Protein AF-A0A7S1A186-F1 (afdb_monomer_lite)

Foldseek 3Di:
DLVVLPPPVNCVVCVVLVHHSVLLSVLVCLLDDVNPPDDDPVSVVVSVVVSSDPDPSVVVSVVSNVVVVVVVVVVVVVVVVVVVVVVVVVVVVVVVVVVVVVVVVVPPPPDDDDDDDDD

Secondary structure (DSSP, 8-state):
-HHHHTSHHHHHHHHHTT--HHHHHHHHHTT--S-SS---HHHHHHHHHHHTSSS-HHHHHHHHHHHHHHHHHHHHHHHHHHHHHHHHHHHHHHHHHHHHHHHTTSSSSS---------

Structure (mmCIF, N/CA/C/O backbone):
data_AF-A0A7S1A186-F1
#
_entry.id   AF-A0A7S1A186-F1
#
loop_
_atom_site.group_PDB
_atom_site.id
_atom_site.type_symbol
_atom_site.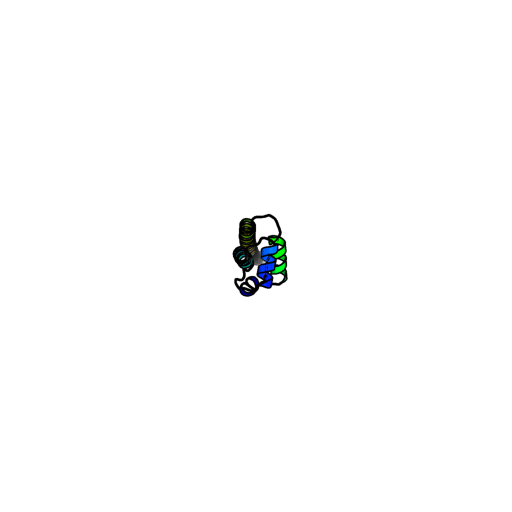label_atom_id
_atom_site.label_alt_id
_atom_site.label_comp_id
_atom_site.label_asym_id
_atom_site.label_entity_id
_atom_site.label_seq_id
_atom_site.pdbx_PDB_ins_code
_atom_site.Cartn_x
_atom_site.Cartn_y
_atom_site.Cartn_z
_atom_site.occupancy
_atom_site.B_iso_or_equiv
_atom_site.auth_seq_id
_atom_site.auth_comp_id
_atom_site.auth_asym_id
_atom_site.auth_atom_id
_atom_site.pdbx_PDB_model_num
ATOM 1 N N . PHE A 1 1 ? -10.646 -12.720 10.329 1.00 70.56 1 PHE A N 1
ATOM 2 C CA . PHE A 1 1 ? -10.367 -12.206 11.697 1.00 70.56 1 PHE A CA 1
ATOM 3 C C . PHE A 1 1 ? -11.574 -11.516 12.360 1.00 70.56 1 PHE A C 1
ATOM 5 O O . PHE A 1 1 ? -11.668 -11.521 13.581 1.00 70.56 1 PHE A O 1
ATOM 12 N N . GLU A 1 2 ? -12.501 -10.931 11.595 1.00 72.19 2 GLU A N 1
ATOM 13 C CA . GLU A 1 2 ? -13.630 -10.129 12.102 1.00 72.19 2 GLU A CA 1
ATOM 14 C C . GLU A 1 2 ? -14.492 -10.859 13.156 1.00 72.19 2 GLU A C 1
ATOM 16 O O . GLU A 1 2 ? -14.761 -10.331 14.234 1.00 72.19 2 GLU A O 1
ATOM 21 N N . SER A 1 3 ? -14.814 -12.137 12.916 1.00 77.50 3 SER A N 1
ATOM 22 C CA . SER A 1 3 ? -15.553 -12.996 13.858 1.00 77.50 3 SER A CA 1
ATOM 23 C C . SER A 1 3 ? -14.830 -13.240 15.189 1.00 77.50 3 SER A C 1
ATOM 25 O O . SER A 1 3 ? -15.471 -13.509 16.203 1.00 77.50 3 SER A O 1
ATOM 27 N N . PHE A 1 4 ? -13.500 -13.136 15.207 1.00 78.31 4 PHE A N 1
ATOM 28 C CA . PHE A 1 4 ? 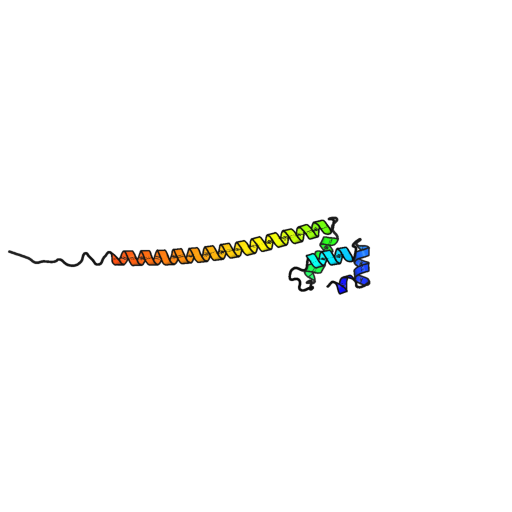-12.690 -13.270 16.416 1.00 78.31 4 PHE A CA 1
ATOM 29 C C . PHE A 1 4 ? -12.714 -11.987 17.258 1.00 78.31 4 PHE A C 1
ATOM 31 O O . PHE A 1 4 ? -12.651 -12.059 18.481 1.00 78.31 4 PHE A O 1
ATOM 38 N N . MET A 1 5 ? -12.870 -10.817 16.632 1.00 77.25 5 MET A N 1
ATOM 39 C CA . MET A 1 5 ? -12.890 -9.520 17.327 1.00 77.25 5 MET A CA 1
ATOM 40 C C . MET A 1 5 ? -14.191 -9.266 18.085 1.00 77.25 5 MET A C 1
ATOM 42 O O . MET A 1 5 ? -14.179 -8.631 19.136 1.00 77.25 5 MET A O 1
ATOM 46 N N . VAL A 1 6 ? -15.296 -9.833 17.600 1.00 80.50 6 VAL A N 1
ATOM 47 C CA . VAL A 1 6 ? -16.587 -9.845 18.307 1.00 80.50 6 VAL A CA 1
ATOM 48 C C . VAL A 1 6 ? -16.684 -10.945 19.370 1.00 80.50 6 VAL A C 1
ATOM 50 O O . VAL A 1 6 ? -17.675 -11.006 20.099 1.00 80.50 6 VAL A O 1
ATOM 53 N N . ALA A 1 7 ? -15.672 -11.814 19.503 1.00 85.81 7 ALA A N 1
ATOM 54 C CA . ALA A 1 7 ? -15.662 -12.820 20.557 1.00 85.81 7 ALA A CA 1
ATOM 55 C C . ALA A 1 7 ? -15.650 -12.129 21.936 1.00 85.81 7 ALA A C 1
ATOM 57 O O . ALA A 1 7 ? -14.837 -11.226 22.153 1.00 85.81 7 ALA A O 1
ATOM 58 N N . PRO A 1 8 ? -16.481 -12.563 22.905 1.00 82.69 8 PRO A N 1
ATOM 59 C CA . PRO A 1 8 ? -16.692 -11.829 24.156 1.00 82.69 8 PRO A CA 1
ATOM 60 C C . PRO A 1 8 ? -15.406 -11.507 24.929 1.00 82.69 8 PRO A C 1
ATOM 62 O O . PRO A 1 8 ? -15.282 -10.432 25.507 1.00 82.69 8 PRO A O 1
ATOM 65 N N . GLY A 1 9 ? -14.431 -12.422 24.918 1.00 84.56 9 GLY A N 1
ATOM 66 C CA . GLY A 1 9 ? -13.142 -12.215 25.581 1.00 84.56 9 GLY A CA 1
ATOM 67 C C . GLY A 1 9 ? -12.275 -11.147 24.909 1.00 84.56 9 GLY A C 1
ATOM 68 O O . GLY A 1 9 ? -11.637 -10.360 25.598 1.00 84.56 9 GLY A O 1
ATOM 69 N N . VAL A 1 10 ? -12.280 -11.083 23.577 1.00 81.62 10 VAL A N 1
ATOM 70 C CA . VAL A 1 10 ? -11.494 -10.111 22.799 1.00 81.62 10 VAL A CA 1
ATOM 71 C C . VAL A 1 10 ? -12.144 -8.731 22.862 1.00 81.62 10 VAL A C 1
ATOM 73 O O . VAL A 1 10 ? -11.469 -7.745 23.151 1.00 81.62 10 VAL A O 1
ATOM 76 N N . ALA A 1 11 ? -13.469 -8.674 22.715 1.00 81.00 11 ALA A N 1
ATOM 77 C CA . ALA A 1 11 ? -14.244 -7.448 22.868 1.00 81.00 11 ALA A CA 1
ATOM 78 C C . ALA A 1 11 ? -14.056 -6.813 24.258 1.00 81.00 11 ALA A C 1
ATOM 80 O O . ALA A 1 11 ? -13.883 -5.601 24.371 1.00 81.00 11 ALA A O 1
ATOM 81 N N . ALA A 1 12 ? -14.016 -7.625 25.323 1.00 82.62 12 ALA A N 1
ATOM 82 C CA . ALA A 1 12 ? -13.743 -7.139 26.674 1.00 82.62 12 ALA A CA 1
ATOM 83 C C . ALA A 1 12 ? -12.332 -6.541 26.810 1.00 82.62 12 ALA A C 1
ATOM 85 O O . ALA A 1 12 ? -12.159 -5.523 27.478 1.00 82.62 12 ALA A O 1
ATOM 86 N N . ILE A 1 13 ? -11.330 -7.139 26.160 1.00 80.12 13 ILE A N 1
ATOM 87 C CA . ILE A 1 13 ? -9.961 -6.612 26.143 1.00 80.12 13 ILE A CA 1
ATOM 88 C C . ILE A 1 13 ? -9.925 -5.253 25.432 1.00 80.12 13 ILE A C 1
ATOM 90 O O . ILE A 1 13 ? -9.370 -4.301 25.976 1.00 80.12 13 ILE A O 1
ATOM 94 N N . PHE A 1 14 ? -10.560 -5.124 24.267 1.00 78.12 14 PHE A N 1
ATOM 95 C CA . PHE A 1 14 ? -10.649 -3.844 23.556 1.00 78.12 14 PHE A CA 1
ATOM 96 C C . PHE A 1 14 ? -11.374 -2.770 24.369 1.00 78.12 14 PHE A C 1
ATOM 98 O O . PHE A 1 14 ? -10.863 -1.656 24.481 1.00 78.12 14 PHE A O 1
ATOM 105 N N . ALA A 1 15 ? -12.461 -3.126 25.056 1.00 78.06 15 ALA A N 1
ATOM 106 C CA . ALA A 1 15 ? -13.153 -2.214 25.962 1.00 78.06 15 ALA A CA 1
ATOM 107 C C . ALA A 1 15 ? -12.252 -1.730 27.116 1.00 78.06 15 ALA A C 1
ATOM 109 O O . ALA A 1 15 ? -12.272 -0.549 27.459 1.00 78.06 15 ALA A O 1
ATOM 110 N N . VAL A 1 16 ? -11.410 -2.606 27.683 1.00 79.62 16 VAL A N 1
ATOM 111 C CA . VAL A 1 16 ? -10.405 -2.232 28.703 1.00 79.62 16 VAL A CA 1
ATOM 112 C C . VAL A 1 16 ? -9.364 -1.255 28.145 1.00 79.62 16 VAL A C 1
ATOM 114 O O . VAL A 1 16 ? -8.882 -0.388 28.874 1.00 79.62 16 VAL A O 1
ATOM 117 N N . PHE A 1 17 ? -9.044 -1.353 26.856 1.00 72.06 17 PHE A N 1
ATOM 118 C CA . PHE A 1 17 ? -8.165 -0.413 26.158 1.00 72.06 17 PHE A CA 1
ATOM 119 C C . PHE A 1 17 ? -8.884 0.843 25.636 1.00 72.06 17 PHE A C 1
ATOM 121 O O . PHE A 1 17 ? -8.238 1.690 25.023 1.00 72.06 17 PHE A O 1
ATOM 128 N N . GLY A 1 18 ? -10.185 1.002 25.907 1.00 72.75 18 GLY A N 1
ATOM 129 C CA . GLY A 1 18 ? -10.979 2.148 25.455 1.00 72.75 18 GLY A CA 1
ATOM 130 C C . GLY A 1 18 ? -11.274 2.142 23.954 1.00 72.75 18 GLY A C 1
ATOM 131 O O . GLY A 1 18 ? -11.542 3.194 23.381 1.00 72.75 18 GLY A O 1
ATOM 132 N N . LEU A 1 19 ? -11.195 0.973 23.321 1.00 73.81 19 LEU A N 1
ATOM 133 C CA . LEU A 1 19 ? -11.454 0.778 21.902 1.00 73.81 19 LEU A CA 1
ATOM 134 C C . LEU A 1 19 ? -12.863 0.225 21.719 1.00 73.81 19 LEU A C 1
ATOM 136 O O . LEU A 1 19 ? -13.237 -0.757 22.366 1.00 73.81 19 LEU A O 1
ATOM 140 N N . ASP A 1 20 ? -13.627 0.837 20.819 1.00 75.81 20 ASP A N 1
ATOM 141 C CA . ASP A 1 20 ? -14.891 0.263 20.385 1.00 75.81 20 ASP A CA 1
ATOM 142 C C . ASP A 1 20 ? -14.647 -0.885 19.400 1.00 75.81 20 ASP A C 1
ATOM 144 O O . ASP A 1 20 ? -13.715 -0.856 18.588 1.00 75.81 20 ASP A O 1
ATOM 148 N N . VAL A 1 21 ? -15.495 -1.910 19.473 1.00 72.62 21 VAL A N 1
ATOM 149 C CA . VAL A 1 21 ? -15.381 -3.103 18.624 1.00 72.62 21 VAL A CA 1
ATOM 150 C C . VAL A 1 21 ? -15.602 -2.740 17.153 1.00 72.62 21 VAL A C 1
ATOM 152 O O . VAL A 1 21 ? -14.934 -3.294 16.284 1.00 72.62 21 VAL A O 1
ATOM 155 N N . GLN A 1 22 ? -16.484 -1.776 16.854 1.00 73.69 22 GLN A N 1
ATOM 156 C CA . GLN A 1 22 ? -16.682 -1.305 15.477 1.00 73.69 22 GLN A CA 1
ATOM 157 C C . GLN A 1 22 ? -15.432 -0.598 14.943 1.00 73.69 22 GLN A C 1
ATOM 159 O O . GLN A 1 22 ? -14.993 -0.886 13.831 1.00 73.69 22 GLN A O 1
ATOM 164 N N . ASP A 1 23 ? -14.825 0.277 15.748 1.00 72.06 23 ASP A N 1
ATOM 165 C CA . ASP A 1 23 ? -13.608 1.003 15.368 1.00 72.06 23 ASP A CA 1
ATOM 166 C C . ASP A 1 23 ? -12.420 0.057 15.159 1.00 72.06 23 ASP A C 1
ATOM 168 O O . ASP A 1 23 ? -11.593 0.276 14.273 1.00 72.06 23 ASP A O 1
ATOM 172 N N . THR A 1 24 ? -12.336 -1.015 15.952 1.00 76.19 24 THR A N 1
ATOM 173 C CA . THR A 1 24 ? -11.299 -2.040 15.782 1.00 76.19 24 THR A CA 1
ATOM 174 C C . THR A 1 24 ? -11.523 -2.857 14.519 1.00 76.19 24 THR A C 1
ATOM 176 O O . THR A 1 24 ? -10.574 -3.028 13.762 1.00 76.19 24 THR A O 1
ATOM 179 N N . VAL A 1 25 ? -12.750 -3.292 14.225 1.00 79.25 25 VAL A N 1
ATOM 180 C CA . VAL A 1 25 ? -13.051 -3.979 12.955 1.00 79.25 25 VAL A CA 1
ATOM 181 C C . VAL A 1 25 ? -12.633 -3.119 11.761 1.00 79.25 25 VAL A C 1
ATOM 183 O O . VAL A 1 25 ? -11.884 -3.591 10.913 1.00 79.25 25 VAL A O 1
ATOM 186 N N . LEU A 1 26 ? -13.000 -1.834 11.750 1.00 75.81 26 LEU A N 1
ATOM 187 C CA . LEU A 1 26 ? -12.627 -0.911 10.673 1.00 75.81 26 LEU A CA 1
ATOM 188 C C . LEU A 1 26 ? -11.107 -0.707 10.554 1.00 75.81 26 LEU A C 1
ATOM 190 O O . LEU A 1 26 ? -10.571 -0.536 9.459 1.00 75.81 26 LEU A O 1
ATOM 194 N N . PHE A 1 27 ? -10.409 -0.694 11.691 1.00 76.25 27 PHE A N 1
ATOM 195 C CA . PHE A 1 27 ? -8.955 -0.576 11.749 1.00 76.25 27 PHE A CA 1
ATOM 196 C C . PHE A 1 27 ? -8.262 -1.807 11.158 1.00 76.25 27 PHE A C 1
ATOM 198 O O . PHE A 1 27 ? -7.307 -1.673 10.394 1.00 76.25 27 PHE A O 1
ATOM 205 N N . PHE A 1 28 ? -8.745 -3.000 11.496 1.00 77.75 28 PHE A N 1
ATOM 206 C CA . PHE A 1 28 ? -8.163 -4.251 11.030 1.00 77.75 28 PHE A CA 1
ATOM 207 C C . PHE A 1 28 ? -8.547 -4.576 9.578 1.00 77.75 28 PHE A C 1
ATOM 209 O O . PHE A 1 28 ? -7.695 -5.068 8.844 1.00 77.75 28 PHE A O 1
ATOM 216 N N . ASP A 1 29 ? -9.731 -4.163 9.118 1.00 78.44 29 ASP A N 1
ATOM 217 C CA . ASP A 1 29 ? -10.093 -4.124 7.690 1.00 78.44 29 ASP A CA 1
ATOM 218 C C . ASP A 1 29 ? -9.154 -3.219 6.882 1.00 78.44 29 ASP A C 1
ATOM 220 O O . ASP A 1 29 ? -8.891 -3.465 5.711 1.00 78.44 29 ASP A O 1
ATOM 224 N N . ALA A 1 30 ? -8.639 -2.142 7.478 1.00 74.00 30 ALA A N 1
ATOM 225 C CA . ALA A 1 30 ? -7.679 -1.276 6.799 1.00 74.00 30 ALA A CA 1
ATOM 226 C C . ALA A 1 30 ? -6.240 -1.825 6.806 1.00 74.00 30 ALA A C 1
ATOM 228 O O . ALA A 1 30 ? -5.391 -1.318 6.062 1.00 74.00 30 ALA A O 1
ATOM 229 N N . LEU A 1 31 ? -5.955 -2.813 7.661 1.00 72.38 31 LEU A N 1
ATOM 230 C CA . LEU A 1 31 ? -4.678 -3.527 7.724 1.00 72.38 31 LEU A CA 1
ATOM 231 C C . LEU A 1 31 ? -4.617 -4.685 6.721 1.00 72.38 31 LEU A C 1
ATOM 233 O O . LEU A 1 31 ? -3.554 -4.879 6.127 1.00 72.38 31 LEU A O 1
ATOM 237 N N . ASP A 1 32 ? -5.740 -5.375 6.509 1.00 73.38 32 ASP A N 1
ATOM 238 C CA . ASP A 1 32 ? -5.955 -6.369 5.449 1.00 73.38 32 ASP A CA 1
ATOM 239 C C . ASP A 1 32 ? -6.000 -5.673 4.075 1.00 73.38 32 ASP A C 1
ATOM 241 O O . ASP A 1 32 ? -6.812 -4.783 3.829 1.00 73.38 32 ASP A O 1
ATOM 245 N N . VAL A 1 33 ? -5.062 -5.988 3.181 1.00 64.56 33 VAL A N 1
ATOM 246 C CA . VAL A 1 33 ? -4.890 -5.237 1.911 1.00 64.56 33 VAL A CA 1
ATOM 247 C C . VAL A 1 33 ? -4.806 -6.126 0.688 1.00 64.56 33 VAL A C 1
ATOM 249 O O . VAL A 1 33 ? -4.972 -5.659 -0.438 1.00 64.56 33 VAL A O 1
ATOM 252 N N . ASP A 1 34 ? -4.548 -7.397 0.912 1.00 69.69 34 ASP A N 1
ATOM 253 C CA . ASP A 1 34 ? -4.881 -8.495 0.025 1.00 69.69 34 ASP A CA 1
ATOM 254 C C . ASP A 1 34 ? -6.395 -8.723 -0.063 1.00 69.69 34 ASP A C 1
ATOM 256 O O . ASP A 1 34 ? -6.831 -9.345 -1.030 1.00 69.69 34 ASP A O 1
ATOM 260 N N . GLU A 1 35 ? -7.184 -8.183 0.878 1.00 70.62 35 GLU A N 1
ATOM 261 C CA . GLU A 1 35 ? -8.629 -8.421 1.003 1.00 70.62 35 GLU A CA 1
ATOM 262 C C . GLU A 1 35 ? -8.949 -9.914 1.194 1.00 70.62 35 GLU A C 1
ATOM 264 O O . GLU A 1 35 ? -10.036 -10.391 0.845 1.00 70.62 35 GLU A O 1
ATOM 269 N N . ASP A 1 36 ? -7.995 -10.672 1.740 1.00 76.12 36 ASP A N 1
ATOM 270 C CA . ASP A 1 36 ? -8.142 -12.107 1.969 1.00 76.12 36 ASP A CA 1
ATOM 271 C C . ASP A 1 36 ? -8.874 -12.412 3.286 1.00 76.12 36 ASP A C 1
ATOM 273 O O . ASP A 1 36 ? -9.296 -13.550 3.518 1.00 76.12 36 ASP A O 1
ATOM 277 N N . ARG A 1 37 ? -9.141 -11.378 4.100 1.00 73.56 37 ARG A N 1
ATOM 278 C CA . ARG A 1 37 ? -9.781 -11.445 5.425 1.00 73.56 37 ARG A CA 1
ATOM 279 C C . ARG A 1 37 ? -8.989 -12.256 6.438 1.00 73.56 37 ARG A C 1
ATOM 281 O O . ARG A 1 37 ? -9.526 -12.650 7.495 1.00 73.56 37 ARG A O 1
ATOM 288 N N . GLU A 1 38 ? -7.717 -12.467 6.150 1.00 73.19 38 GLU A N 1
ATOM 289 C CA . GLU A 1 38 ? -6.729 -13.031 7.036 1.00 73.19 38 GLU A CA 1
ATOM 290 C C . GLU A 1 38 ? -5.843 -11.899 7.565 1.00 73.19 38 GLU A C 1
ATOM 292 O O . GLU A 1 38 ? -5.654 -10.854 6.960 1.00 73.19 38 GLU A O 1
ATOM 297 N N . LEU A 1 39 ? -5.383 -12.057 8.799 1.00 74.00 39 LEU A N 1
ATOM 298 C CA . LEU A 1 39 ? -4.386 -11.167 9.376 1.00 74.00 39 LEU A CA 1
ATOM 299 C C . LEU A 1 39 ? -3.339 -12.069 9.987 1.00 74.00 39 LEU A C 1
ATOM 301 O O . LEU A 1 39 ? -3.659 -12.893 10.856 1.00 74.00 39 LEU A O 1
ATOM 305 N N . GLY A 1 40 ? -2.097 -11.914 9.538 1.00 74.69 40 GLY A N 1
ATOM 306 C CA . GLY A 1 40 ? -0.972 -12.575 10.171 1.00 74.69 40 GLY A CA 1
ATOM 307 C C . GLY A 1 40 ? -0.903 -12.189 11.648 1.00 74.69 40 GLY A C 1
ATOM 308 O O . GLY A 1 40 ? -1.301 -11.091 12.053 1.00 74.69 40 GLY A O 1
ATOM 309 N N . ILE A 1 41 ? -0.381 -13.082 12.489 1.00 75.00 41 ILE A N 1
ATOM 310 C CA . ILE A 1 41 ? -0.300 -12.798 13.925 1.00 75.00 41 ILE A CA 1
ATOM 311 C C . ILE A 1 41 ? 0.609 -11.594 14.205 1.00 75.00 41 ILE A C 1
ATOM 313 O O . ILE A 1 41 ? 0.320 -10.815 15.114 1.00 75.00 41 ILE A O 1
ATOM 317 N N . GLU A 1 42 ? 1.658 -11.386 13.398 1.00 67.69 42 GLU A N 1
ATOM 318 C CA . GLU A 1 42 ? 2.494 -10.189 13.494 1.00 67.69 42 GLU A CA 1
ATOM 319 C C . GLU A 1 42 ? 1.716 -8.909 13.167 1.00 67.69 42 GLU A C 1
ATOM 321 O O . GLU A 1 42 ? 1.857 -7.917 13.881 1.00 67.69 42 GLU A O 1
ATOM 326 N N . GLU A 1 43 ? 0.868 -8.923 12.138 1.00 70.25 43 GLU A N 1
ATOM 327 C CA . GLU A 1 43 ? 0.063 -7.765 11.730 1.00 70.25 43 GLU A CA 1
ATOM 328 C C . GLU A 1 43 ? -1.004 -7.434 12.771 1.00 70.25 43 GLU A C 1
ATOM 330 O O . GLU A 1 43 ? -1.195 -6.267 13.121 1.00 70.25 43 GLU A O 1
ATOM 335 N N . PHE A 1 44 ? -1.635 -8.460 13.346 1.00 75.88 44 PHE A N 1
ATOM 336 C CA . PHE A 1 44 ? -2.585 -8.296 14.439 1.00 75.88 44 PHE A CA 1
ATOM 337 C C . PHE A 1 44 ? -1.927 -7.676 15.683 1.00 75.88 44 PHE A C 1
ATOM 339 O O . PHE A 1 44 ? -2.459 -6.727 16.268 1.00 75.88 44 PHE A O 1
ATOM 346 N N . VAL A 1 45 ? -0.750 -8.174 16.082 1.00 73.88 45 VAL A N 1
ATOM 347 C CA . VAL A 1 45 ? -0.004 -7.662 17.245 1.00 73.88 45 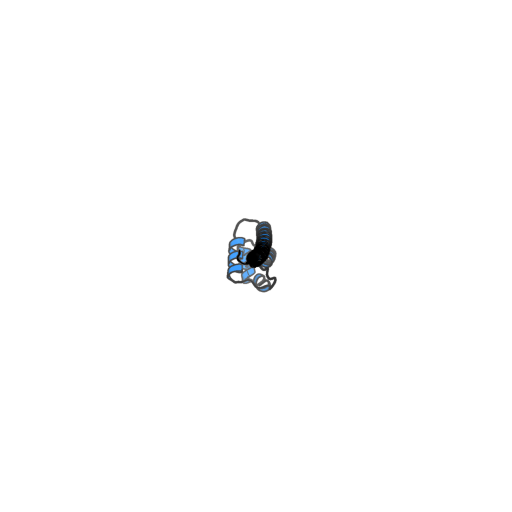VAL A CA 1
ATOM 348 C C . VAL A 1 45 ? 0.486 -6.235 17.004 1.00 73.88 45 VAL A C 1
ATOM 350 O O . VAL A 1 45 ? 0.301 -5.376 17.868 1.00 73.88 45 VAL A O 1
ATOM 353 N N . MET A 1 46 ? 1.062 -5.961 15.832 1.00 68.94 46 MET A N 1
ATOM 354 C CA . MET A 1 46 ? 1.464 -4.612 15.419 1.00 68.94 46 MET A CA 1
ATOM 355 C C . MET A 1 46 ? 0.272 -3.650 15.457 1.00 68.94 46 MET A C 1
ATOM 357 O O . MET A 1 46 ? 0.373 -2.573 16.046 1.00 68.94 46 MET A O 1
ATOM 361 N N . GLY A 1 47 ? -0.879 -4.078 14.931 1.00 73.31 47 GLY A N 1
ATOM 362 C CA . GLY A 1 47 ? -2.125 -3.322 14.964 1.00 73.31 47 GLY A CA 1
ATOM 363 C C . GLY A 1 47 ? -2.588 -2.987 16.384 1.00 73.31 47 GLY A C 1
ATOM 364 O O . GLY A 1 47 ? -2.871 -1.829 16.687 1.00 73.31 47 GLY A O 1
ATOM 365 N N . CYS A 1 48 ? -2.572 -3.965 17.294 1.00 74.81 48 CYS A N 1
ATOM 366 C CA . CYS A 1 48 ? -2.911 -3.757 18.707 1.00 74.81 48 CYS A CA 1
ATOM 367 C C . CYS A 1 48 ? -1.948 -2.787 19.418 1.00 74.81 48 CYS A C 1
ATOM 369 O O . CYS A 1 48 ? -2.373 -1.982 20.248 1.00 74.81 48 CYS A O 1
ATOM 371 N N . ILE A 1 49 ? -0.647 -2.842 19.103 1.00 70.31 49 ILE A N 1
ATOM 372 C CA . ILE A 1 49 ? 0.358 -1.920 19.658 1.00 70.31 49 ILE A CA 1
ATOM 373 C C . ILE A 1 49 ? 0.099 -0.488 19.174 1.00 70.31 49 ILE A C 1
ATOM 375 O O . ILE A 1 49 ? 0.209 0.453 19.962 1.00 70.31 49 ILE A O 1
ATOM 379 N N . GLN A 1 50 ? -0.278 -0.319 17.906 1.00 69.56 50 GLN A N 1
ATOM 380 C CA . GLN A 1 50 ? -0.574 0.986 17.316 1.00 69.56 50 GLN A CA 1
ATOM 381 C C . GLN A 1 50 ? -1.887 1.593 17.817 1.00 69.56 50 GLN A C 1
ATOM 383 O O . GLN A 1 50 ? -1.923 2.789 18.103 1.00 69.56 50 GLN A O 1
ATOM 388 N N . LEU A 1 51 ? -2.916 0.770 18.030 1.00 68.69 51 LEU A N 1
ATOM 389 C CA . LEU A 1 51 ? -4.192 1.170 18.636 1.00 68.69 51 LEU A CA 1
ATOM 390 C C . LEU A 1 51 ? -4.059 1.676 20.082 1.00 68.69 51 LEU A C 1
ATOM 392 O O . LEU A 1 51 ? -4.892 2.443 20.551 1.00 68.69 51 LEU A O 1
ATOM 396 N N . ARG A 1 52 ? -3.002 1.281 20.800 1.00 64.25 52 ARG A N 1
ATOM 397 C CA . ARG A 1 52 ? -2.723 1.754 22.166 1.00 64.25 52 ARG A CA 1
ATOM 398 C C . ARG A 1 52 ? -2.158 3.190 22.207 1.00 64.25 52 ARG A C 1
ATOM 400 O O . ARG A 1 52 ? -2.067 3.778 23.286 1.00 64.25 52 ARG A O 1
ATOM 407 N N . GLY A 1 53 ? -1.744 3.760 21.071 1.00 63.62 53 GLY A N 1
ATOM 408 C CA . GLY A 1 53 ? -1.236 5.135 20.975 1.00 63.62 53 GLY A CA 1
ATOM 409 C C . GLY A 1 53 ? -2.359 6.174 20.857 1.00 63.62 53 GLY A C 1
ATOM 410 O O . GLY A 1 53 ? -3.329 5.952 20.154 1.00 63.62 53 GLY A O 1
ATOM 411 N N . GLN A 1 54 ? -2.218 7.344 21.497 1.00 55.09 54 GLN A N 1
ATOM 412 C CA . GLN A 1 54 ? -3.241 8.415 21.574 1.00 55.09 54 GLN A CA 1
ATOM 413 C C . GLN A 1 54 ? -3.621 9.103 20.239 1.00 55.09 54 GLN A C 1
ATOM 415 O O . GLN A 1 54 ? -4.271 10.149 20.247 1.00 55.09 54 GLN A O 1
ATOM 420 N N . ALA A 1 55 ? -3.210 8.581 19.085 1.00 57.72 55 ALA A N 1
ATOM 421 C CA . ALA A 1 55 ? -3.693 9.091 17.808 1.00 57.72 55 ALA A CA 1
ATOM 422 C C . ALA A 1 55 ? -5.123 8.579 17.603 1.00 57.72 55 ALA A C 1
ATOM 424 O O . ALA A 1 55 ? -5.361 7.382 17.742 1.00 57.72 55 ALA A O 1
ATOM 425 N N . LYS A 1 56 ? -6.079 9.463 17.285 1.00 62.56 56 LYS A N 1
ATOM 426 C CA . LYS A 1 56 ? -7.448 9.046 16.947 1.00 62.56 56 LYS A CA 1
ATOM 427 C C . LYS A 1 56 ? -7.348 7.980 15.859 1.00 62.56 56 LYS A C 1
ATOM 429 O O . LYS A 1 56 ? -6.823 8.264 14.787 1.00 62.56 56 LYS A O 1
ATOM 434 N N . THR A 1 57 ? -7.818 6.772 16.147 1.00 64.62 57 THR A N 1
ATOM 435 C CA . THR A 1 57 ? -7.691 5.566 15.313 1.00 64.62 57 THR A CA 1
ATOM 436 C C . THR A 1 57 ? -7.945 5.835 13.825 1.00 64.62 57 THR A C 1
ATOM 438 O O . THR A 1 57 ? -7.215 5.349 12.968 1.00 64.62 57 THR A O 1
ATOM 441 N N . VAL A 1 58 ? -8.912 6.703 13.522 1.00 60.28 58 VAL A N 1
ATOM 442 C CA . VAL A 1 58 ? -9.275 7.148 12.168 1.00 60.28 58 VAL A CA 1
ATOM 443 C C . VAL A 1 58 ? -8.132 7.852 11.422 1.00 60.28 58 VAL A C 1
ATOM 445 O O . VAL A 1 58 ? -7.902 7.570 10.244 1.00 60.28 58 VAL A O 1
ATOM 448 N N . ASP A 1 59 ? -7.392 8.744 12.083 1.00 65.62 59 ASP A N 1
ATOM 449 C CA . ASP A 1 59 ? -6.291 9.492 11.465 1.00 65.62 59 ASP A CA 1
ATOM 450 C C . ASP A 1 59 ? -5.120 8.555 11.144 1.00 65.62 59 ASP A C 1
ATOM 452 O O . ASP A 1 59 ? -4.523 8.638 10.071 1.00 65.62 59 ASP A O 1
ATOM 456 N N . LEU A 1 60 ? -4.834 7.602 12.039 1.00 70.81 60 LEU A N 1
ATOM 457 C CA . LEU A 1 60 ? -3.789 6.601 11.830 1.00 70.81 60 LEU A CA 1
ATOM 458 C C . LEU A 1 60 ? -4.146 5.649 10.681 1.00 70.81 60 LEU A C 1
ATOM 460 O O . LEU A 1 60 ? -3.314 5.418 9.807 1.00 70.81 60 LEU A O 1
ATOM 464 N N . VAL A 1 61 ? -5.385 5.154 10.639 1.00 69.31 61 VAL A N 1
ATOM 465 C CA . VAL A 1 61 ? -5.890 4.300 9.550 1.00 69.31 61 VAL A CA 1
ATOM 466 C C . VAL A 1 61 ? -5.794 5.013 8.207 1.00 69.31 61 VAL A C 1
ATOM 468 O O . VAL A 1 61 ? -5.300 4.448 7.228 1.00 69.31 61 VAL A O 1
ATOM 471 N N . THR A 1 62 ? -6.213 6.278 8.167 1.00 75.25 62 THR A N 1
ATOM 472 C CA . THR A 1 62 ? -6.120 7.108 6.963 1.00 75.25 62 THR A CA 1
ATOM 473 C C . THR A 1 62 ? -4.666 7.233 6.521 1.00 75.25 62 THR A C 1
ATOM 475 O O . THR A 1 62 ? -4.342 6.950 5.366 1.00 75.25 62 THR A O 1
ATOM 478 N N . HIS A 1 63 ? -3.768 7.538 7.458 1.00 75.19 63 HIS A N 1
ATOM 479 C CA . HIS A 1 63 ? -2.349 7.691 7.172 1.00 75.19 63 HIS A CA 1
ATOM 480 C C . HIS A 1 63 ? -1.692 6.379 6.708 1.00 75.19 63 HIS A C 1
ATOM 482 O O . HIS A 1 63 ? -0.858 6.400 5.800 1.00 75.19 63 HIS A O 1
ATOM 488 N N . MET A 1 64 ? -2.062 5.233 7.286 1.00 76.62 64 MET A N 1
ATOM 489 C CA . MET A 1 64 ? -1.559 3.915 6.882 1.00 76.62 64 MET A CA 1
ATOM 490 C C . MET A 1 64 ? -2.029 3.552 5.473 1.00 76.62 64 MET A C 1
ATOM 492 O O . MET A 1 64 ? -1.218 3.141 4.639 1.00 76.62 64 MET A O 1
ATOM 496 N N . ARG A 1 65 ? -3.310 3.782 5.168 1.00 76.88 65 ARG A N 1
ATOM 497 C CA . ARG A 1 65 ? -3.881 3.536 3.840 1.00 76.88 65 ARG A CA 1
ATOM 498 C C . ARG A 1 65 ? -3.238 4.421 2.775 1.00 76.88 65 ARG A C 1
ATOM 500 O O . ARG A 1 65 ? -2.929 3.948 1.680 1.00 76.88 65 ARG A O 1
ATOM 507 N N . GLU A 1 66 ? -3.022 5.696 3.081 1.00 85.31 66 GLU A N 1
ATOM 508 C CA . GLU A 1 66 ? -2.337 6.630 2.185 1.00 85.31 66 GLU A CA 1
ATOM 509 C C . GLU A 1 66 ? -0.877 6.239 1.964 1.00 85.31 66 GLU A C 1
ATOM 511 O O . GLU A 1 66 ? -0.441 6.141 0.817 1.00 85.31 66 GLU A O 1
ATOM 516 N N . ASN A 1 67 ? -0.141 5.934 3.035 1.00 84.06 67 ASN A N 1
ATOM 517 C CA . ASN A 1 67 ? 1.260 5.528 2.946 1.00 84.06 67 ASN A CA 1
ATOM 518 C C . ASN A 1 67 ? 1.412 4.236 2.123 1.00 84.06 67 ASN A C 1
ATOM 520 O O . ASN A 1 67 ? 2.244 4.158 1.221 1.00 84.06 67 ASN A O 1
ATOM 524 N N . LYS A 1 68 ? 0.525 3.254 2.320 1.00 77.44 68 LYS A N 1
ATOM 525 C CA . LYS A 1 68 ? 0.541 2.012 1.537 1.00 77.44 68 LYS A CA 1
ATOM 526 C C . LYS A 1 68 ? 0.231 2.247 0.055 1.00 77.44 68 LYS A C 1
ATOM 528 O O . LYS A 1 68 ? 0.931 1.703 -0.798 1.00 77.44 68 LYS A O 1
ATOM 533 N N . LYS A 1 69 ? -0.737 3.113 -0.276 1.00 83.19 69 LYS A N 1
ATOM 534 C CA . LYS A 1 69 ? -1.005 3.529 -1.669 1.00 83.19 69 LYS A CA 1
ATOM 535 C C . LYS A 1 69 ? 0.203 4.217 -2.303 1.00 83.19 69 LYS A C 1
ATOM 537 O O . LYS A 1 69 ? 0.504 3.976 -3.472 1.00 83.19 69 LYS A O 1
ATOM 542 N N . VAL A 1 70 ? 0.893 5.073 -1.550 1.00 92.75 70 VAL A N 1
ATOM 543 C CA . VAL A 1 70 ? 2.127 5.726 -2.004 1.00 92.75 70 VAL A CA 1
ATOM 544 C C . VAL A 1 70 ? 3.208 4.681 -2.279 1.00 92.75 70 VAL A C 1
ATOM 546 O O . VAL A 1 70 ? 3.780 4.688 -3.367 1.00 92.75 70 VAL A O 1
ATOM 549 N N . MET A 1 71 ? 3.421 3.726 -1.372 1.00 87.56 71 MET A N 1
ATOM 550 C CA . MET A 1 71 ? 4.400 2.651 -1.558 1.00 87.56 71 MET A CA 1
ATOM 551 C C . MET A 1 71 ? 4.089 1.772 -2.774 1.00 87.56 71 MET A C 1
ATOM 553 O O . MET A 1 71 ? 4.981 1.520 -3.579 1.00 87.56 71 MET A O 1
ATOM 557 N N . GLN A 1 72 ? 2.827 1.383 -2.986 1.00 85.94 72 GLN A N 1
ATOM 558 C CA . GLN A 1 72 ? 2.416 0.630 -4.179 1.00 85.94 72 GLN A CA 1
ATOM 559 C C . GLN A 1 72 ? 2.726 1.393 -5.475 1.00 85.94 72 GLN A C 1
ATOM 561 O O . GLN A 1 72 ? 3.257 0.814 -6.426 1.00 85.94 72 GLN A O 1
ATOM 566 N N . ARG A 1 73 ? 2.445 2.703 -5.512 1.00 93.38 73 ARG A N 1
ATOM 567 C CA . ARG A 1 73 ? 2.766 3.562 -6.664 1.00 93.38 73 ARG A CA 1
ATOM 568 C C . ARG A 1 73 ? 4.270 3.674 -6.890 1.00 93.38 73 ARG A C 1
ATOM 570 O O . ARG A 1 73 ? 4.706 3.597 -8.035 1.00 93.38 73 ARG A O 1
ATOM 577 N N . ILE A 1 74 ? 5.058 3.807 -5.823 1.00 95.38 74 ILE A N 1
ATOM 578 C CA . ILE A 1 74 ? 6.523 3.839 -5.900 1.00 95.38 74 ILE A CA 1
ATOM 579 C C . ILE A 1 74 ? 7.052 2.517 -6.461 1.00 95.38 74 ILE A C 1
ATOM 581 O O . ILE A 1 74 ? 7.842 2.535 -7.400 1.00 95.38 74 ILE A O 1
ATOM 585 N N . THR A 1 75 ? 6.589 1.371 -5.955 1.00 92.12 75 THR A N 1
ATOM 586 C CA . THR A 1 75 ? 7.006 0.053 -6.452 1.00 92.12 75 THR A CA 1
ATOM 587 C C . THR A 1 75 ? 6.626 -0.149 -7.917 1.00 92.12 75 THR A C 1
ATOM 589 O O . THR A 1 75 ? 7.448 -0.622 -8.701 1.00 92.12 75 THR A O 1
ATOM 592 N N . ALA A 1 76 ? 5.405 0.222 -8.312 1.00 92.62 76 ALA A N 1
ATOM 593 C CA . ALA A 1 76 ? 4.969 0.140 -9.703 1.00 92.62 76 ALA A CA 1
ATOM 594 C C . ALA A 1 76 ? 5.823 1.040 -10.611 1.00 92.62 76 ALA A C 1
ATOM 596 O O . ALA A 1 76 ? 6.293 0.596 -11.658 1.00 92.62 76 ALA A O 1
ATOM 597 N N . SER A 1 77 ? 6.092 2.275 -10.181 1.00 94.69 77 SER A N 1
ATOM 598 C CA . SER A 1 77 ? 6.964 3.192 -10.913 1.00 94.69 77 SER A CA 1
ATOM 599 C C . SER A 1 77 ? 8.387 2.650 -11.028 1.00 94.69 77 SER A C 1
ATOM 601 O O . SER A 1 77 ? 8.953 2.699 -12.111 1.00 94.69 77 SER A O 1
ATOM 603 N N . ALA A 1 78 ? 8.957 2.105 -9.951 1.00 96.31 78 ALA A N 1
ATOM 604 C CA . ALA A 1 78 ? 10.302 1.537 -9.959 1.00 96.31 78 ALA A CA 1
ATOM 605 C C . ALA A 1 78 ? 10.417 0.369 -10.950 1.00 96.31 78 ALA A C 1
ATOM 607 O O . ALA A 1 78 ? 11.365 0.326 -11.730 1.00 96.31 78 ALA A O 1
ATOM 608 N N . LYS A 1 79 ? 9.417 -0.525 -10.984 1.00 95.06 79 LYS A N 1
ATOM 609 C CA . LYS A 1 79 ? 9.345 -1.622 -11.964 1.00 95.06 79 LYS A CA 1
ATOM 610 C C . LYS A 1 79 ? 9.263 -1.105 -13.401 1.00 95.06 79 LYS A C 1
ATOM 612 O O . LYS A 1 79 ? 9.967 -1.615 -14.269 1.00 95.06 79 LYS A O 1
ATOM 617 N N . ASN A 1 80 ? 8.443 -0.083 -13.649 1.00 97.50 80 ASN A N 1
ATOM 618 C CA . ASN A 1 80 ? 8.326 0.528 -14.975 1.00 97.50 80 ASN A CA 1
ATOM 619 C C . ASN A 1 80 ? 9.647 1.169 -15.419 1.00 97.50 80 ASN A C 1
ATOM 621 O O . ASN A 1 80 ? 10.077 0.957 -16.550 1.00 97.50 80 ASN A O 1
ATOM 625 N N . THR A 1 81 ? 10.319 1.900 -14.527 1.00 97.38 81 THR A N 1
ATOM 626 C CA . THR A 1 81 ? 11.632 2.495 -14.806 1.00 97.38 81 THR A CA 1
ATOM 627 C C . THR A 1 81 ? 12.686 1.420 -15.074 1.00 97.38 81 THR A C 1
ATOM 629 O O . THR A 1 81 ? 13.482 1.562 -15.998 1.00 97.38 81 THR A O 1
ATOM 632 N N . GLU A 1 82 ? 12.691 0.323 -14.313 1.00 97.81 82 GLU A N 1
ATOM 633 C CA . GLU A 1 82 ? 13.617 -0.792 -14.540 1.00 97.81 82 GLU A CA 1
ATOM 634 C C . GLU A 1 82 ? 13.391 -1.455 -15.909 1.00 97.81 82 GLU A C 1
ATOM 636 O O . GLU A 1 82 ? 14.356 -1.757 -16.614 1.00 97.81 82 GLU A O 1
ATOM 641 N N . ALA A 1 83 ? 12.129 -1.639 -16.312 1.00 96.50 83 ALA A N 1
ATOM 642 C CA . ALA A 1 83 ? 11.781 -2.160 -17.632 1.00 96.50 83 ALA A CA 1
ATOM 643 C C . ALA A 1 83 ? 12.261 -1.222 -18.751 1.00 96.50 83 ALA A C 1
ATOM 645 O O . ALA A 1 83 ? 12.975 -1.658 -19.650 1.00 96.50 83 ALA A O 1
ATOM 646 N N . GLN A 1 84 ? 11.984 0.081 -18.638 1.00 97.38 84 GLN A N 1
ATOM 647 C CA . GLN A 1 84 ? 12.455 1.081 -19.604 1.00 97.38 84 GLN A CA 1
ATOM 648 C C . GLN A 1 84 ? 13.987 1.119 -19.709 1.00 97.38 84 GLN A C 1
ATOM 650 O O . GLN A 1 84 ? 14.530 1.249 -20.804 1.00 97.38 84 GLN A O 1
ATOM 655 N N . LEU A 1 85 ? 14.708 0.973 -18.592 1.00 96.50 85 LEU A N 1
ATOM 656 C CA . LEU A 1 85 ? 16.172 0.904 -18.594 1.00 96.50 85 LEU A CA 1
ATOM 657 C C . LEU A 1 85 ? 16.699 -0.361 -19.285 1.00 96.50 85 LEU A C 1
ATOM 659 O O . LEU A 1 85 ? 17.709 -0.291 -19.989 1.00 96.50 85 LEU A O 1
ATOM 663 N N . LYS A 1 86 ? 16.031 -1.508 -19.108 1.00 96.88 86 LYS A N 1
ATOM 664 C CA . LYS A 1 86 ? 16.364 -2.753 -19.820 1.00 96.88 86 LYS A CA 1
ATOM 665 C C . LYS A 1 86 ? 16.166 -2.597 -21.327 1.00 96.88 86 LYS A C 1
ATOM 667 O O . LYS A 1 86 ? 17.078 -2.944 -22.079 1.00 96.88 86 LYS A O 1
ATOM 672 N N . ASP A 1 87 ? 15.054 -2.002 -21.746 1.00 96.56 87 ASP A N 1
ATOM 673 C CA . ASP A 1 87 ? 14.758 -1.754 -23.160 1.00 96.56 87 ASP A CA 1
ATOM 674 C C . ASP A 1 87 ? 15.791 -0.811 -23.786 1.00 96.56 87 ASP A C 1
ATOM 676 O O . ASP A 1 87 ? 16.378 -1.120 -24.825 1.00 96.56 87 ASP A O 1
ATOM 680 N N . LEU A 1 88 ? 16.097 0.309 -23.118 1.00 95.06 88 LEU A N 1
ATOM 681 C CA . LEU A 1 88 ? 17.131 1.243 -23.570 1.00 95.06 88 LEU A CA 1
ATOM 682 C C . LEU A 1 88 ? 18.497 0.565 -23.694 1.00 95.06 88 LEU A C 1
ATOM 684 O O . LEU A 1 88 ? 19.198 0.771 -24.684 1.00 95.06 88 LEU A O 1
ATOM 688 N N . ARG A 1 89 ? 18.873 -0.278 -22.725 1.00 95.62 89 ARG A N 1
ATOM 689 C CA . ARG A 1 89 ? 20.128 -1.036 -22.780 1.00 95.62 89 ARG A CA 1
ATOM 690 C C . ARG A 1 89 ? 20.177 -1.961 -23.998 1.00 95.62 89 ARG A C 1
ATOM 692 O O . ARG A 1 89 ? 21.227 -2.056 -24.631 1.00 95.62 89 ARG A O 1
ATOM 699 N N . GLN A 1 90 ? 19.072 -2.625 -24.330 1.00 94.69 90 GLN A N 1
ATOM 700 C CA . GLN A 1 90 ? 18.993 -3.514 -25.489 1.00 94.69 90 GLN A CA 1
ATOM 701 C C . GLN A 1 90 ? 19.083 -2.741 -26.811 1.00 94.69 90 GLN A C 1
ATOM 703 O O . GLN A 1 90 ? 19.824 -3.147 -27.707 1.00 94.69 90 GLN A O 1
ATOM 708 N N . ILE A 1 91 ? 18.401 -1.595 -26.909 1.00 94.81 91 ILE A N 1
ATOM 709 C CA . ILE A 1 91 ? 18.487 -0.708 -28.077 1.00 94.81 91 ILE A CA 1
ATOM 710 C C . ILE A 1 91 ? 19.933 -0.248 -28.283 1.00 94.81 91 ILE A C 1
ATOM 712 O O . ILE A 1 91 ? 20.472 -0.409 -29.376 1.00 94.81 91 ILE A O 1
ATOM 716 N N . VAL A 1 92 ? 20.590 0.252 -27.230 1.00 94.00 92 VAL A N 1
ATOM 717 C CA . VAL A 1 92 ? 21.989 0.704 -27.300 1.00 94.00 92 VAL A CA 1
ATOM 718 C C . VAL A 1 92 ? 22.924 -0.433 -27.720 1.00 94.00 92 VAL A C 1
ATOM 720 O O . VAL A 1 92 ? 23.765 -0.222 -28.589 1.00 94.00 92 VAL A O 1
ATOM 723 N N . ALA A 1 93 ? 22.760 -1.640 -27.167 1.00 92.88 93 ALA A N 1
ATOM 724 C CA . ALA A 1 93 ? 23.572 -2.796 -27.550 1.00 92.88 93 ALA A CA 1
ATOM 725 C C . ALA A 1 93 ? 23.440 -3.118 -29.049 1.00 92.88 93 ALA A C 1
ATOM 727 O O . ALA A 1 93 ? 24.445 -3.201 -29.752 1.00 92.88 93 ALA A O 1
ATOM 728 N N . SER A 1 94 ? 22.205 -3.200 -29.556 1.00 91.44 94 SER A N 1
ATOM 729 C CA . SER A 1 94 ? 21.951 -3.498 -30.972 1.00 91.44 94 SER A CA 1
ATOM 730 C C . SER A 1 94 ? 22.452 -2.405 -31.928 1.00 91.44 94 SER A C 1
ATOM 732 O O . SER A 1 94 ? 22.970 -2.708 -33.001 1.00 91.44 94 SER A O 1
ATOM 734 N N . ALA A 1 95 ? 22.360 -1.130 -31.536 1.00 89.69 95 ALA A N 1
ATOM 735 C CA . ALA A 1 95 ? 22.871 -0.016 -32.330 1.00 89.69 95 ALA A CA 1
ATOM 736 C C . ALA A 1 95 ? 24.407 -0.028 -32.415 1.00 89.69 95 ALA A C 1
ATOM 738 O O . ALA A 1 95 ? 24.966 0.200 -33.489 1.00 89.69 95 ALA A O 1
ATOM 739 N N . CYS A 1 96 ? 25.092 -0.337 -31.309 1.00 88.12 96 CYS A N 1
ATOM 740 C CA . CYS A 1 96 ? 26.549 -0.472 -31.285 1.00 88.12 96 CYS A CA 1
ATOM 741 C C . CYS A 1 96 ? 27.039 -1.633 -32.168 1.00 88.12 96 CYS A C 1
ATOM 743 O O . CYS A 1 96 ? 28.020 -1.471 -32.891 1.00 88.12 96 CYS A O 1
ATOM 745 N N . GLU A 1 97 ? 26.344 -2.775 -32.162 1.00 84.56 97 GLU A N 1
ATOM 746 C CA . GLU A 1 97 ? 26.648 -3.899 -33.061 1.00 84.56 97 GLU A CA 1
ATOM 747 C C . GLU A 1 97 ? 26.440 -3.522 -34.536 1.00 84.56 97 GLU A C 1
ATOM 749 O O . GLU A 1 97 ? 27.273 -3.837 -35.385 1.00 84.56 97 GLU A O 1
ATOM 754 N N . GLY A 1 98 ? 25.365 -2.794 -34.855 1.00 76.44 98 GLY A N 1
ATOM 755 C CA . GLY A 1 98 ? 25.114 -2.293 -36.209 1.00 76.44 98 GLY A CA 1
ATOM 756 C C . GLY A 1 98 ? 26.220 -1.365 -36.725 1.00 76.44 98 GLY A C 1
ATOM 757 O O . GLY A 1 98 ? 26.636 -1.488 -37.877 1.00 76.44 98 GLY A O 1
ATOM 758 N N . LEU A 1 99 ? 26.740 -0.479 -35.868 1.00 72.50 99 LEU A N 1
ATOM 759 C CA . LEU A 1 99 ? 27.841 0.428 -36.210 1.00 72.50 99 L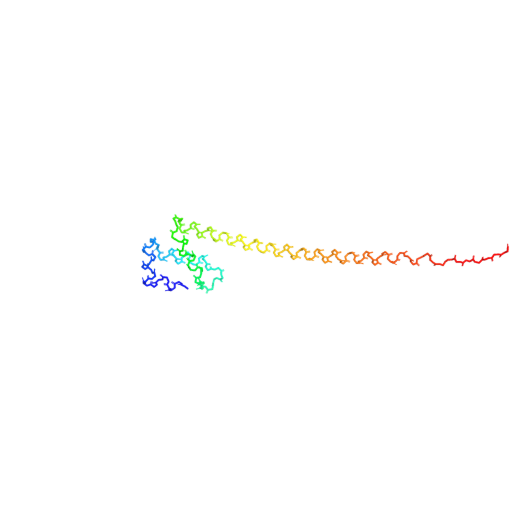EU A CA 1
ATOM 760 C C . LEU A 1 99 ? 29.176 -0.309 -36.395 1.00 72.50 99 LEU A C 1
ATOM 762 O O . LEU A 1 99 ? 29.889 -0.024 -37.354 1.00 72.50 99 LEU A O 1
ATOM 766 N N . ALA A 1 100 ? 29.490 -1.292 -35.546 1.00 70.38 100 ALA A N 1
ATOM 767 C CA . ALA A 1 100 ? 30.706 -2.101 -35.683 1.00 70.38 100 ALA A CA 1
ATOM 768 C C . ALA A 1 100 ? 30.729 -2.916 -36.992 1.00 70.38 100 ALA A C 1
ATOM 770 O O . ALA A 1 100 ? 31.779 -3.088 -37.608 1.00 70.38 100 ALA A O 1
ATOM 771 N N . ASN A 1 101 ? 29.564 -3.380 -37.450 1.00 65.12 101 ASN A N 1
ATOM 772 C CA . ASN A 1 101 ? 29.435 -4.106 -38.714 1.00 65.12 101 ASN A CA 1
ATOM 773 C C . ASN A 1 101 ? 29.491 -3.185 -39.950 1.00 65.12 101 ASN A C 1
ATOM 775 O O . ASN A 1 101 ? 29.923 -3.619 -41.018 1.00 65.12 101 ASN A O 1
ATOM 779 N N . ALA A 1 102 ? 29.082 -1.917 -39.821 1.00 63.22 102 ALA A N 1
ATOM 780 C CA . ALA A 1 102 ? 29.142 -0.935 -40.906 1.00 63.22 102 ALA A CA 1
ATOM 781 C C . ALA A 1 102 ? 30.578 -0.462 -41.205 1.00 63.22 102 ALA A C 1
ATOM 783 O O . ALA A 1 102 ? 30.903 -0.206 -42.365 1.00 63.22 102 ALA A O 1
ATOM 784 N N . ASP A 1 103 ? 31.447 -0.415 -40.191 1.00 51.00 103 ASP A N 1
ATOM 785 C CA . ASP A 1 103 ? 32.854 -0.011 -40.337 1.00 51.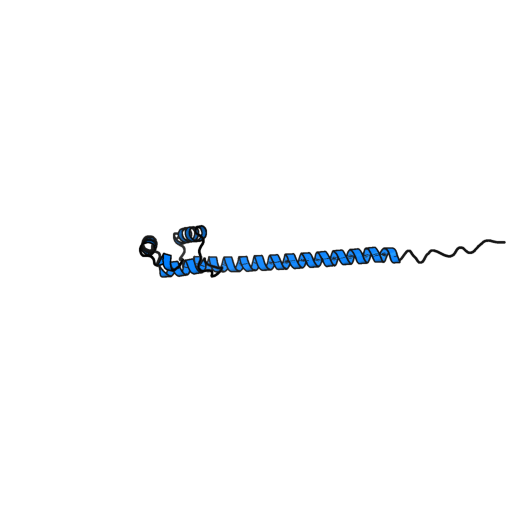00 103 ASP A CA 1
ATOM 786 C C . ASP A 1 103 ? 33.667 -1.038 -41.156 1.00 51.00 103 ASP A C 1
ATOM 788 O O . ASP A 1 103 ? 34.533 -0.681 -41.952 1.00 51.00 103 ASP A O 1
ATOM 792 N N . HIS A 1 104 ? 33.316 -2.328 -41.073 1.00 53.88 104 HIS A N 1
ATOM 793 C CA . HIS A 1 104 ? 33.993 -3.389 -41.832 1.00 53.88 104 HIS A CA 1
ATOM 794 C C . HIS A 1 104 ? 33.570 -3.465 -43.316 1.00 53.88 104 HIS A C 1
ATOM 796 O O . HIS A 1 104 ? 34.261 -4.089 -44.125 1.00 53.88 104 HIS A O 1
ATOM 802 N N . SER A 1 105 ? 32.456 -2.821 -43.693 1.00 49.00 105 SER A N 1
ATOM 803 C CA . SER A 1 105 ? 31.950 -2.755 -45.075 1.00 49.00 105 SER A CA 1
ATOM 804 C C . SER A 1 105 ? 32.626 -1.665 -45.918 1.00 49.00 105 SER A C 1
ATOM 806 O O . SER A 1 105 ? 32.499 -1.692 -47.145 1.00 49.00 105 SER A O 1
ATOM 808 N N . PHE A 1 106 ? 33.326 -0.706 -45.302 1.00 44.28 106 PHE A N 1
ATOM 809 C CA . PHE A 1 106 ? 33.966 0.400 -46.024 1.00 44.28 106 PHE A CA 1
ATOM 810 C C . PHE A 1 106 ? 35.383 0.086 -46.536 1.00 44.28 106 PHE A C 1
ATOM 812 O O . PHE A 1 106 ? 35.900 0.838 -47.360 1.00 44.28 106 PHE A O 1
ATOM 819 N N . ASP A 1 107 ? 35.974 -1.054 -46.159 1.00 47.94 107 ASP A N 1
ATOM 820 C CA . ASP A 1 107 ? 37.368 -1.400 -46.500 1.00 47.94 107 ASP A CA 1
ATOM 821 C C . ASP A 1 107 ? 37.521 -2.385 -47.689 1.00 47.94 107 ASP A C 1
ATOM 823 O O . ASP A 1 107 ? 38.586 -2.947 -47.926 1.00 47.94 107 ASP A O 1
ATOM 827 N N . CYS A 1 108 ? 36.463 -2.620 -48.482 1.00 44.00 108 CYS A N 1
ATOM 828 C CA . CYS A 1 108 ? 36.500 -3.569 -49.616 1.00 44.00 108 CYS A CA 1
ATOM 829 C C . CYS A 1 108 ? 36.675 -2.911 -51.0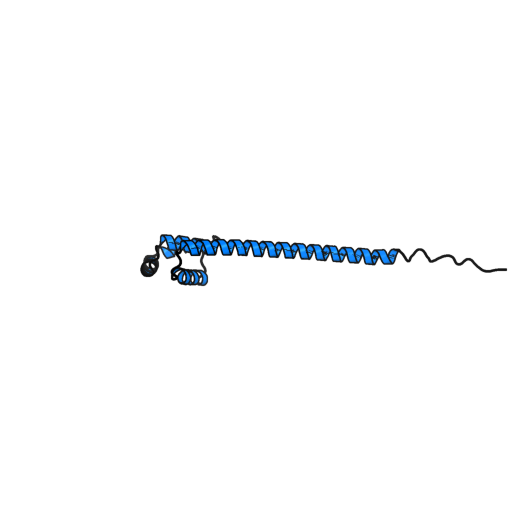09 1.00 44.00 108 CYS A C 1
ATOM 831 O O . CYS A 1 108 ? 36.772 -3.607 -52.016 1.00 44.00 108 CYS A O 1
ATOM 833 N N . SER A 1 109 ? 36.758 -1.577 -51.106 1.00 46.06 109 SER A N 1
ATOM 834 C CA . SER A 1 109 ? 36.760 -0.875 -52.411 1.00 46.06 109 SER A CA 1
ATOM 835 C C . SER A 1 109 ? 38.134 -0.391 -52.905 1.00 46.06 109 SER A C 1
ATOM 837 O O . SER A 1 109 ? 38.215 0.149 -54.007 1.00 46.06 109 SER A O 1
ATOM 839 N N . VAL A 1 110 ? 39.219 -0.568 -52.136 1.00 52.56 110 VAL A N 1
ATOM 840 C CA . VAL A 1 110 ? 40.569 -0.058 -52.493 1.00 52.56 110 VAL A CA 1
ATOM 841 C C . VAL A 1 110 ? 41.597 -1.185 -52.662 1.00 52.56 110 VAL A C 1
ATOM 843 O O . VAL A 1 110 ? 42.789 -1.027 -52.424 1.00 52.56 110 VAL A O 1
ATOM 846 N N . ALA A 1 111 ? 41.151 -2.344 -53.139 1.00 52.28 111 ALA A N 1
ATOM 847 C CA . ALA A 1 111 ? 42.035 -3.351 -53.709 1.00 52.28 111 ALA A CA 1
ATOM 848 C C . ALA A 1 111 ? 41.671 -3.521 -55.186 1.00 52.28 111 ALA A C 1
ATOM 850 O O . ALA A 1 111 ? 40.498 -3.678 -55.503 1.00 52.28 111 ALA A O 1
ATOM 851 N N . HIS A 1 112 ? 42.683 -3.549 -56.057 1.00 50.97 112 HIS A N 1
ATOM 852 C CA . HIS A 1 112 ? 42.644 -3.726 -57.522 1.00 50.97 112 HIS A CA 1
ATOM 853 C C . HIS A 1 112 ? 42.775 -2.451 -58.368 1.00 50.97 112 HIS A C 1
ATOM 855 O O . HIS A 1 112 ? 41.868 -2.041 -59.090 1.00 50.97 112 HIS A O 1
ATOM 861 N N . ARG A 1 113 ? 44.012 -1.947 -58.435 1.00 44.38 113 ARG A N 1
ATOM 862 C CA . ARG A 1 113 ? 44.666 -1.767 -59.741 1.00 44.38 113 ARG A CA 1
ATOM 863 C C . ARG A 1 113 ? 46.194 -1.790 -59.604 1.00 44.38 113 ARG A C 1
ATOM 865 O O . ARG A 1 113 ? 46.826 -0.770 -59.366 1.00 44.38 113 ARG A O 1
ATOM 872 N N . LYS A 1 114 ? 46.781 -2.979 -59.771 1.00 53.16 114 LYS A N 1
ATOM 873 C CA . LYS A 1 114 ? 48.079 -3.110 -60.446 1.00 53.16 114 LYS A CA 1
ATOM 874 C C . LYS A 1 114 ? 47.774 -3.141 -61.944 1.00 53.16 114 LYS A C 1
ATOM 876 O O . LYS A 1 114 ? 46.966 -3.968 -62.352 1.00 53.16 114 LYS A O 1
ATOM 881 N N . ILE A 1 115 ? 48.380 -2.247 -62.718 1.00 43.62 115 ILE A N 1
ATOM 882 C CA . ILE A 1 115 ? 48.641 -2.452 -64.148 1.00 43.62 115 ILE A CA 1
ATOM 883 C C . ILE A 1 115 ? 50.086 -2.006 -64.361 1.00 43.62 115 ILE A C 1
ATOM 885 O O . ILE A 1 115 ? 50.383 -0.816 -64.379 1.00 43.62 115 ILE A O 1
ATOM 889 N N . ASP A 1 116 ? 50.952 -3.008 -64.286 1.00 41.81 116 ASP A N 1
ATOM 890 C CA . ASP A 1 116 ? 51.995 -3.378 -65.238 1.00 41.81 116 ASP A CA 1
ATOM 891 C C . ASP A 1 116 ? 52.908 -2.313 -65.872 1.00 41.81 116 ASP A C 1
ATOM 893 O O . ASP A 1 116 ? 52.507 -1.335 -66.496 1.00 41.81 116 ASP A O 1
ATOM 897 N N . GLU A 1 117 ? 54.184 -2.648 -65.709 1.00 45.12 117 GLU A N 1
ATOM 898 C CA . GLU A 1 117 ? 55.422 -2.218 -66.345 1.00 45.12 117 GLU A CA 1
ATOM 899 C C . GLU A 1 117 ? 55.402 -1.932 -67.872 1.00 45.12 117 GLU A C 1
ATOM 901 O O . GLU A 1 117 ? 54.910 -2.742 -68.654 1.00 45.12 117 GLU A O 1
ATOM 906 N N . VAL A 1 118 ? 56.153 -0.867 -68.242 1.00 32.47 118 VAL A N 1
ATOM 907 C CA . VAL A 1 118 ? 57.261 -0.835 -69.253 1.00 32.47 118 VAL A CA 1
ATOM 908 C C . VAL A 1 118 ? 56.860 -0.659 -70.740 1.00 32.47 118 VAL A C 1
ATOM 910 O O . VAL A 1 118 ? 55.815 -1.157 -71.157 1.00 32.47 118 VAL A O 1
ATOM 913 N N . PRO A 1 119 ? 57.645 0.082 -71.568 1.00 49.62 119 PRO A N 1
ATOM 914 C CA . PRO A 1 119 ? 59.111 0.233 -71.547 1.00 49.62 119 PRO A CA 1
ATOM 915 C C . PRO A 1 119 ? 59.714 1.569 -71.129 1.00 49.62 119 PRO A C 1
ATOM 917 O O . PRO A 1 119 ? 59.200 2.627 -71.549 1.00 49.62 119 PRO A O 1
#

pLDDT: mean 74.56, std 15.01, range [32.47, 97.81]

Radius of gyration: 33.61 Å; chains: 1; bounding box: 76×23×100 Å

Organism: Noctiluca scintillans (NCBI:txid2966)

InterPro domains:
  IPR018247 EF-Hand 1, calcium-binding site [PS00018] (32-44)

Sequence (119 aa):
FESFMVAPGVAAIFAVFGLDVQDTVLFFDALDVDEDRELGIEEFVMGCIQLRGQAKTVDLVTHMRENKKVMQRITASAKNTEAQLKDLRQIVASACEGLANADHSFDCSVAHRKIDEVP